Protein AF-A0A7Y4RTF8-F1 (afdb_monomer_lite)

Structure (mmCIF, N/CA/C/O backbone):
data_AF-A0A7Y4RTF8-F1
#
_entry.id   AF-A0A7Y4RTF8-F1
#
loop_
_atom_site.group_PDB
_atom_site.id
_atom_site.type_symbol
_atom_site.label_atom_id
_atom_site.label_alt_id
_atom_site.label_comp_id
_atom_site.label_asym_id
_atom_site.label_entity_id
_atom_site.label_seq_id
_atom_site.pdbx_PDB_ins_code
_atom_site.Cartn_x
_atom_site.Cartn_y
_atom_site.Cartn_z
_atom_site.occupancy
_atom_site.B_iso_or_equiv
_atom_site.auth_seq_id
_atom_site.auth_comp_id
_atom_site.auth_asym_id
_atom_site.auth_atom_id
_atom_site.pdbx_PDB_model_num
ATOM 1 N N . MET A 1 1 ? 1.036 19.063 -41.028 1.00 42.25 1 MET A N 1
ATOM 2 C CA . MET A 1 1 ? 2.099 18.511 -40.160 1.00 42.25 1 MET A CA 1
ATOM 3 C C . MET A 1 1 ? 1.432 17.972 -38.910 1.00 42.25 1 MET A C 1
ATOM 5 O O . MET A 1 1 ? 0.862 18.766 -38.176 1.00 42.25 1 MET A O 1
ATOM 9 N N . ALA A 1 2 ? 1.398 16.656 -38.704 1.00 53.44 2 ALA A N 1
ATOM 10 C CA . ALA A 1 2 ? 0.871 16.113 -37.452 1.00 53.44 2 ALA A CA 1
ATOM 11 C C . ALA A 1 2 ? 1.944 16.276 -36.363 1.00 53.44 2 ALA A C 1
ATOM 13 O O . ALA A 1 2 ? 3.063 15.789 -36.512 1.00 53.44 2 ALA A O 1
ATOM 14 N N . GLY A 1 3 ? 1.620 17.073 -35.344 1.00 67.94 3 GLY A N 1
ATOM 15 C CA . GLY A 1 3 ? 2.550 17.599 -34.352 1.00 67.94 3 GLY A CA 1
ATOM 16 C C . GLY A 1 3 ? 2.950 16.594 -33.274 1.00 67.94 3 GLY A C 1
ATOM 17 O O . GLY A 1 3 ? 2.146 16.234 -32.426 1.00 67.94 3 GLY A O 1
ATOM 18 N N . SER A 1 4 ? 4.208 16.167 -33.315 1.00 67.75 4 SER A N 1
ATOM 19 C CA . SER A 1 4 ? 5.113 15.869 -32.192 1.00 67.75 4 SER A CA 1
ATOM 20 C C . SER A 1 4 ? 6.369 15.225 -32.786 1.00 67.75 4 SER A C 1
ATO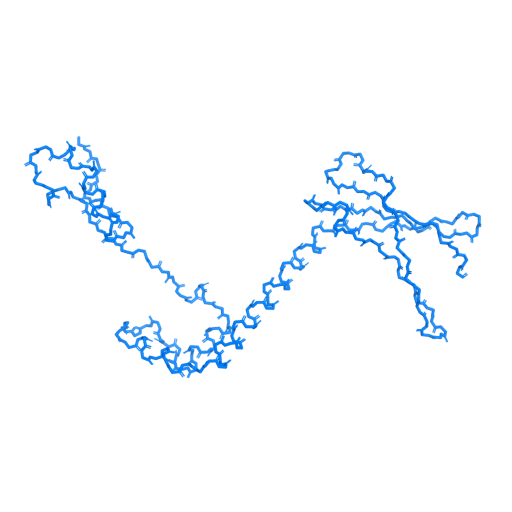M 22 O O . SER A 1 4 ? 6.266 14.439 -33.725 1.00 67.75 4 SER A O 1
ATOM 24 N N . ALA A 1 5 ? 7.555 15.526 -32.251 1.00 69.81 5 ALA A N 1
ATOM 25 C CA . ALA A 1 5 ? 8.808 14.922 -32.717 1.00 69.81 5 ALA A CA 1
ATOM 26 C C . ALA A 1 5 ? 8.946 13.436 -32.324 1.00 69.81 5 ALA A C 1
ATOM 28 O O . ALA A 1 5 ? 9.792 12.725 -32.862 1.00 69.81 5 ALA A O 1
ATOM 29 N N . SER A 1 6 ? 8.152 12.954 -31.362 1.00 74.88 6 SER A N 1
ATOM 30 C CA . SER A 1 6 ? 8.164 11.560 -30.904 1.00 74.88 6 SER A CA 1
ATOM 31 C C . SER A 1 6 ? 6.844 11.178 -30.236 1.00 74.88 6 SER A C 1
ATOM 33 O O . SER A 1 6 ? 6.211 12.003 -29.572 1.00 74.88 6 SER A O 1
ATOM 35 N N . ILE A 1 7 ? 6.451 9.910 -30.372 1.00 85.06 7 ILE A N 1
ATOM 36 C CA . ILE A 1 7 ? 5.301 9.311 -29.686 1.00 85.06 7 ILE A CA 1
ATOM 37 C C . ILE A 1 7 ? 5.837 8.231 -28.743 1.00 85.06 7 ILE A C 1
ATOM 39 O O . ILE A 1 7 ? 6.639 7.396 -29.153 1.00 85.06 7 ILE A O 1
ATOM 43 N N . ILE A 1 8 ? 5.423 8.229 -27.476 1.00 88.38 8 ILE A N 1
ATOM 44 C CA . ILE A 1 8 ? 5.975 7.323 -26.459 1.00 88.38 8 ILE A CA 1
ATOM 45 C C . ILE A 1 8 ? 4.849 6.495 -25.841 1.00 88.38 8 ILE A C 1
ATOM 47 O O . ILE A 1 8 ? 3.938 7.023 -25.208 1.00 88.38 8 ILE A O 1
ATOM 51 N N . GLY A 1 9 ? 4.932 5.175 -25.987 1.00 88.00 9 GLY A N 1
ATOM 52 C CA . GLY A 1 9 ? 4.099 4.232 -25.253 1.00 88.00 9 GLY A CA 1
ATOM 53 C C . GLY A 1 9 ? 4.541 4.101 -23.793 1.00 88.00 9 GLY A C 1
ATOM 54 O O . GLY A 1 9 ? 5.727 4.055 -23.482 1.00 88.00 9 GLY A O 1
ATOM 55 N N . ALA A 1 10 ? 3.575 3.970 -22.889 1.00 90.50 10 ALA A N 1
ATOM 56 C CA . ALA A 1 10 ? 3.802 3.776 -21.449 1.00 90.50 10 ALA A CA 1
ATOM 57 C C . ALA A 1 10 ? 4.429 2.416 -21.053 1.00 90.50 10 ALA A C 1
ATOM 59 O O . ALA A 1 10 ? 4.692 2.173 -19.875 1.00 90.50 10 ALA A O 1
ATOM 60 N N . SER A 1 11 ? 4.602 1.500 -22.009 1.00 92.38 11 SER A N 1
ATOM 61 C CA . SER A 1 11 ? 5.232 0.188 -21.834 1.00 92.38 11 SER A CA 1
ATOM 62 C C . SER A 1 11 ? 5.719 -0.345 -23.181 1.00 92.38 11 SER A C 1
ATOM 64 O O . SER A 1 11 ? 5.280 0.125 -24.233 1.00 92.38 11 SER A O 1
ATOM 66 N N . ARG A 1 12 ? 6.594 -1.358 -23.168 1.00 91.81 12 ARG A N 1
ATOM 67 C CA . ARG A 1 12 ? 7.088 -2.007 -24.396 1.00 91.81 12 ARG A CA 1
ATOM 68 C C . ARG A 1 12 ? 5.956 -2.517 -25.285 1.00 91.81 12 ARG A C 1
ATOM 70 O O . ARG A 1 12 ? 5.953 -2.238 -26.481 1.00 91.81 12 ARG A O 1
ATOM 77 N N . LEU A 1 13 ? 4.994 -3.220 -24.685 1.00 92.25 13 LEU A N 1
ATOM 78 C CA . LEU A 1 13 ? 3.837 -3.756 -25.399 1.00 92.25 13 LEU A CA 1
ATOM 79 C C . LEU A 1 13 ? 2.941 -2.632 -25.929 1.00 92.25 13 LEU A C 1
ATOM 81 O O . LEU A 1 13 ? 2.520 -2.676 -27.081 1.00 92.25 13 LEU A O 1
ATOM 85 N N . HIS A 1 14 ? 2.700 -1.597 -25.121 1.00 89.56 14 HIS A N 1
ATOM 86 C CA . HIS A 1 14 ? 1.920 -0.443 -25.556 1.00 89.56 14 HIS A CA 1
ATOM 87 C C . HIS A 1 14 ? 2.589 0.251 -26.749 1.00 89.56 14 HIS A C 1
ATOM 89 O O . HIS A 1 14 ? 1.923 0.529 -27.736 1.00 89.56 14 HIS A O 1
ATOM 95 N N . GLY A 1 15 ? 3.912 0.434 -26.721 1.00 90.94 15 GLY A N 1
ATOM 96 C CA . GLY A 1 15 ? 4.661 0.962 -27.860 1.00 90.94 15 GLY A CA 1
ATOM 97 C C . GLY A 1 15 ? 4.488 0.113 -29.123 1.00 90.94 15 GLY A C 1
ATOM 98 O O . GLY A 1 15 ? 4.218 0.662 -30.187 1.00 90.94 15 GLY A O 1
ATOM 99 N N . SER A 1 16 ? 4.586 -1.220 -29.024 1.00 88.88 16 SER A N 1
ATOM 100 C CA . SER A 1 16 ? 4.389 -2.102 -30.186 1.00 88.88 16 SER A CA 1
ATOM 101 C C . SER A 1 16 ? 2.958 -2.088 -30.723 1.00 88.88 16 SER A C 1
ATOM 103 O O . SER A 1 16 ? 2.774 -2.032 -31.937 1.00 88.88 16 SER A O 1
ATOM 105 N N . VAL A 1 17 ? 1.959 -2.099 -29.837 1.00 90.31 17 VAL A N 1
ATOM 106 C CA . VAL A 1 17 ? 0.539 -2.079 -30.212 1.00 90.31 17 VAL A CA 1
ATOM 107 C C . VAL A 1 17 ? 0.184 -0.745 -30.862 1.00 90.31 17 VAL A C 1
ATOM 109 O O . VAL A 1 17 ? -0.378 -0.730 -31.952 1.00 90.31 17 VAL A O 1
ATOM 112 N N . SER A 1 18 ? 0.596 0.375 -30.266 1.00 89.25 18 SER A N 1
ATOM 113 C CA . SER A 1 18 ? 0.381 1.710 -30.832 1.00 89.25 18 SER A CA 1
ATOM 114 C C . SER A 1 18 ? 1.069 1.865 -32.187 1.00 89.25 18 SER A C 1
ATOM 116 O O . SER A 1 18 ? 0.499 2.450 -33.104 1.00 89.25 18 SER A O 1
ATOM 118 N N . ARG A 1 19 ? 2.258 1.277 -32.371 1.00 89.19 19 ARG A N 1
ATOM 119 C CA . ARG A 1 19 ? 2.939 1.285 -33.670 1.00 89.19 19 ARG A CA 1
ATOM 120 C C . ARG A 1 19 ? 2.135 0.565 -34.753 1.00 89.19 19 ARG A C 1
ATOM 122 O O . ARG A 1 19 ? 2.049 1.058 -35.870 1.00 89.19 19 ARG A O 1
ATOM 129 N N . GLN A 1 20 ? 1.516 -0.566 -34.417 1.00 86.94 20 GLN A N 1
ATOM 130 C CA . GLN A 1 20 ? 0.628 -1.286 -35.330 1.00 86.94 20 GLN A CA 1
ATOM 131 C C . GLN A 1 20 ? -0.653 -0.492 -35.619 1.00 86.94 20 GLN A C 1
ATOM 133 O O . GLN A 1 20 ? -1.028 -0.353 -36.780 1.00 86.94 20 GLN A O 1
ATOM 138 N N . MET A 1 21 ? -1.295 0.054 -34.582 1.00 89.00 21 MET A N 1
ATOM 139 C CA . MET A 1 21 ? -2.539 0.823 -34.707 1.00 89.00 21 MET A CA 1
ATOM 140 C C . MET A 1 21 ? -2.374 2.063 -35.591 1.00 89.00 21 MET A C 1
ATOM 142 O O . MET A 1 21 ? -3.247 2.355 -36.402 1.00 89.00 21 MET A O 1
ATOM 146 N N . PHE A 1 22 ? -1.252 2.775 -35.460 1.00 86.56 22 PHE A N 1
ATOM 147 C CA . PHE A 1 22 ? -1.009 4.020 -36.191 1.00 86.56 22 PHE A CA 1
ATOM 148 C C . PHE A 1 22 ? -0.227 3.839 -37.496 1.00 86.56 22 PHE A C 1
ATOM 150 O O . PHE A 1 22 ? -0.060 4.814 -38.222 1.00 86.56 22 PHE A O 1
ATOM 157 N N . SER A 1 23 ? 0.199 2.619 -37.843 1.00 82.62 23 SER A N 1
ATOM 158 C CA . SER A 1 23 ? 0.919 2.340 -39.096 1.00 82.62 23 SER A CA 1
ATOM 159 C C . SER A 1 23 ? 0.213 2.870 -40.358 1.00 82.62 23 SER A C 1
ATOM 161 O O . SER A 1 23 ? 0.919 3.379 -41.227 1.00 82.62 23 SER A O 1
ATOM 163 N N . PRO A 1 24 ? -1.134 2.837 -40.489 1.00 85.94 24 PRO A N 1
ATOM 164 C CA . PRO A 1 24 ? -1.815 3.399 -41.662 1.00 85.94 24 PRO A CA 1
ATOM 165 C C . PRO A 1 24 ? -1.640 4.916 -41.842 1.00 85.94 24 PRO A C 1
ATOM 167 O O . PRO A 1 24 ? -1.808 5.420 -42.948 1.00 85.94 24 PRO A O 1
ATOM 170 N N . LEU A 1 25 ? -1.287 5.653 -40.780 1.00 81.12 25 LEU A N 1
ATOM 171 C CA . LEU A 1 25 ? -1.015 7.097 -40.840 1.00 81.12 25 LEU A CA 1
ATOM 172 C C . LEU A 1 25 ? 0.381 7.417 -41.400 1.00 81.12 25 LEU A C 1
ATOM 174 O O . LEU A 1 25 ? 0.679 8.579 -41.673 1.00 81.12 25 LEU A O 1
ATOM 178 N N . PHE A 1 26 ? 1.222 6.396 -41.595 1.00 78.19 26 PHE A N 1
ATOM 179 C CA . PHE A 1 26 ? 2.575 6.503 -42.140 1.00 78.19 26 PHE A CA 1
ATOM 180 C C . PHE A 1 26 ? 2.711 5.628 -43.401 1.00 78.19 26 PHE A C 1
ATOM 182 O O . PHE A 1 26 ? 3.465 4.658 -43.401 1.00 78.19 26 PHE A O 1
ATOM 189 N N . PRO A 1 27 ? 1.983 5.951 -44.489 1.00 65.62 27 PRO A N 1
ATOM 190 C CA . PRO A 1 27 ? 1.797 5.061 -45.641 1.00 65.62 27 PRO A CA 1
ATOM 191 C C . PRO A 1 27 ? 3.076 4.733 -46.427 1.00 65.62 27 PRO A C 1
ATOM 193 O O . PRO A 1 27 ? 3.114 3.718 -47.114 1.00 65.62 27 PRO A O 1
ATOM 196 N N . ASN A 1 28 ? 4.125 5.556 -46.309 1.00 68.56 28 ASN A N 1
ATOM 197 C CA . ASN A 1 28 ? 5.400 5.356 -47.010 1.00 68.56 28 ASN A CA 1
ATOM 198 C C . ASN A 1 28 ? 6.493 4.732 -46.134 1.00 68.56 28 ASN A C 1
ATOM 200 O O . ASN A 1 28 ? 7.603 4.545 -46.623 1.00 68.56 28 ASN A O 1
ATOM 204 N N . GLY A 1 29 ? 6.202 4.450 -44.861 1.00 59.09 29 GLY A N 1
ATOM 205 C CA . GLY A 1 29 ? 7.174 3.875 -43.944 1.00 59.09 29 GLY A CA 1
ATOM 206 C C . GLY A 1 29 ? 6.804 2.462 -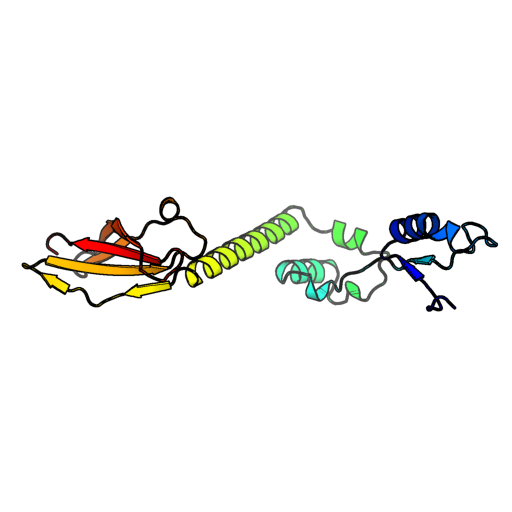43.535 1.00 59.09 29 GLY A C 1
ATOM 207 O O . GLY A 1 29 ? 5.634 2.140 -43.324 1.00 59.09 29 GLY A O 1
ATOM 208 N N . SER A 1 30 ? 7.801 1.588 -43.394 1.00 63.59 30 SER A N 1
ATOM 209 C CA . SER A 1 30 ? 7.557 0.278 -42.795 1.00 63.59 30 SER A CA 1
ATOM 210 C C . SER A 1 30 ? 7.023 0.437 -41.365 1.00 63.59 30 SER A C 1
ATOM 212 O O . SER A 1 30 ? 7.182 1.479 -40.723 1.00 63.59 30 SER A O 1
ATOM 214 N N . ARG A 1 31 ? 6.468 -0.634 -40.786 1.00 59.41 31 ARG A N 1
ATOM 215 C CA . ARG A 1 31 ? 6.069 -0.656 -39.365 1.00 59.41 31 ARG A CA 1
ATOM 216 C C . ARG A 1 31 ? 7.168 -0.178 -38.406 1.00 59.41 31 ARG A C 1
ATOM 218 O O . ARG A 1 31 ? 6.857 0.127 -37.268 1.00 59.41 31 ARG A O 1
ATOM 225 N N . PHE A 1 32 ? 8.441 -0.189 -38.808 1.00 60.75 32 PHE A N 1
ATOM 226 C CA . PHE A 1 32 ? 9.578 0.252 -37.998 1.00 60.75 32 PHE A CA 1
ATOM 227 C C . PHE A 1 32 ? 9.859 1.757 -38.098 1.00 60.75 32 PHE A C 1
ATOM 229 O O . PHE A 1 32 ? 10.596 2.284 -37.273 1.00 60.75 32 PHE A O 1
ATOM 236 N N . GLU A 1 33 ? 9.249 2.443 -39.061 1.00 65.62 33 GLU A N 1
ATOM 237 C CA . GLU A 1 33 ? 9.414 3.878 -39.320 1.00 65.62 33 GLU A CA 1
ATOM 238 C C . GLU A 1 33 ? 8.305 4.722 -38.684 1.00 65.62 33 GLU A C 1
ATOM 240 O O . GLU A 1 33 ? 8.430 5.939 -38.580 1.00 65.62 33 GLU A O 1
ATOM 245 N N . THR A 1 34 ? 7.238 4.083 -38.194 1.00 75.00 34 THR A N 1
ATOM 246 C CA . THR A 1 34 ? 6.243 4.746 -37.344 1.00 75.00 34 THR A CA 1
ATOM 247 C C . THR A 1 34 ? 6.937 5.216 -36.050 1.00 75.00 34 THR A C 1
ATOM 249 O O . THR A 1 34 ? 7.417 4.361 -35.293 1.00 75.00 34 THR A O 1
ATOM 252 N N . PRO A 1 35 ? 6.988 6.535 -35.755 1.00 81.88 35 PRO A N 1
ATOM 253 C CA . PRO A 1 35 ? 7.838 7.145 -34.721 1.00 81.88 35 PRO A CA 1
ATOM 254 C C . PRO A 1 35 ? 7.270 6.974 -33.299 1.00 81.88 35 PRO A C 1
ATOM 256 O O . PRO A 1 35 ? 7.204 7.908 -32.499 1.00 81.88 35 PRO A O 1
ATOM 259 N N . VAL A 1 36 ? 6.833 5.755 -32.988 1.00 85.38 36 VAL A N 1
ATOM 260 C CA . VAL A 1 36 ? 6.317 5.333 -31.687 1.00 85.38 36 VAL A CA 1
ATOM 261 C C . VAL A 1 36 ? 7.395 4.515 -30.983 1.00 85.38 36 VAL A C 1
ATOM 263 O O . VAL A 1 36 ? 7.775 3.445 -31.460 1.00 85.38 36 VAL A O 1
ATOM 266 N N . THR A 1 37 ? 7.877 4.982 -29.836 1.00 87.69 37 THR A N 1
ATOM 267 C CA . THR A 1 37 ? 8.812 4.279 -28.942 1.00 87.69 37 THR A CA 1
ATOM 268 C C . THR A 1 37 ? 8.113 3.914 -27.627 1.00 87.69 37 THR A C 1
ATOM 270 O O . THR A 1 37 ? 6.882 3.872 -27.572 1.00 87.69 37 THR A O 1
ATOM 273 N N . HIS A 1 38 ? 8.861 3.581 -26.571 1.00 90.75 38 HIS A N 1
ATOM 274 C CA . HIS A 1 38 ? 8.281 3.389 -25.245 1.00 90.75 38 HIS A CA 1
ATOM 275 C C . HIS A 1 38 ? 9.223 3.812 -24.122 1.00 90.75 38 HIS A C 1
ATOM 277 O O . HIS A 1 38 ? 10.438 3.657 -24.220 1.00 90.75 38 HIS A O 1
ATOM 283 N N . VAL A 1 39 ? 8.619 4.268 -23.029 1.00 91.88 39 VAL A N 1
ATOM 284 C CA . VAL A 1 39 ? 9.242 4.417 -21.716 1.00 91.88 39 VAL A CA 1
ATOM 285 C C . VAL A 1 39 ? 8.323 3.707 -20.734 1.00 91.88 39 VAL A C 1
ATOM 287 O O . VAL A 1 39 ? 7.169 4.098 -20.555 1.00 91.88 39 VAL A O 1
ATOM 290 N N . THR A 1 40 ? 8.810 2.620 -20.138 1.00 90.62 40 THR A N 1
ATOM 291 C CA . THR A 1 40 ? 8.032 1.867 -19.150 1.00 90.62 40 THR A CA 1
ATOM 292 C C . THR A 1 40 ? 7.848 2.720 -17.902 1.00 90.62 40 THR A C 1
ATOM 294 O O . THR A 1 40 ? 8.826 3.199 -17.330 1.00 90.62 40 THR A O 1
ATOM 297 N N . LYS A 1 41 ? 6.595 2.914 -17.484 1.00 89.81 41 LYS A N 1
ATOM 298 C CA . LYS A 1 41 ? 6.281 3.669 -16.267 1.00 89.81 41 LYS A CA 1
ATOM 299 C C . LYS A 1 41 ? 6.961 3.040 -15.049 1.00 89.81 41 LYS A C 1
ATOM 301 O O . LYS A 1 41 ? 6.902 1.828 -14.855 1.00 89.81 41 LYS A O 1
ATOM 306 N N . GLY A 1 42 ? 7.565 3.892 -14.230 1.00 87.81 42 GLY A N 1
ATOM 307 C CA . GLY A 1 42 ? 8.083 3.540 -12.913 1.00 87.81 42 GLY A CA 1
ATOM 308 C C . GLY A 1 42 ? 7.267 4.195 -11.804 1.00 87.81 42 GLY A C 1
ATOM 309 O O . GLY A 1 42 ? 6.393 5.026 -12.060 1.00 87.81 42 GLY A O 1
ATOM 310 N N . VAL A 1 43 ? 7.592 3.841 -10.566 1.00 88.12 43 VAL A N 1
ATOM 311 C CA . VAL A 1 43 ? 7.074 4.495 -9.361 1.00 88.12 43 VAL A CA 1
ATOM 312 C C . VAL A 1 43 ? 8.236 5.012 -8.523 1.00 88.12 43 VAL A C 1
ATOM 314 O O . VAL A 1 43 ? 9.310 4.410 -8.493 1.00 88.12 43 VAL A O 1
ATOM 317 N N . HIS A 1 44 ? 8.023 6.124 -7.822 1.00 87.38 44 HIS A N 1
ATOM 318 C CA . HIS A 1 44 ? 8.979 6.610 -6.835 1.00 87.38 44 HIS A CA 1
ATOM 319 C C . HIS A 1 44 ? 8.791 5.828 -5.533 1.00 87.38 44 HIS A C 1
ATOM 321 O O . HIS A 1 44 ? 7.930 6.171 -4.720 1.00 87.38 44 HIS A O 1
ATOM 327 N N . VAL A 1 45 ? 9.570 4.757 -5.358 1.00 86.81 45 VAL A N 1
ATOM 328 C CA . VAL A 1 45 ? 9.357 3.788 -4.273 1.00 86.81 45 VAL A CA 1
ATOM 329 C C . VAL A 1 45 ? 9.252 4.440 -2.891 1.00 86.81 45 VAL A C 1
ATOM 331 O O . VAL A 1 45 ? 8.281 4.128 -2.221 1.00 86.81 45 VAL A O 1
ATOM 334 N N . PRO A 1 46 ? 10.093 5.410 -2.477 1.00 85.12 46 PRO A N 1
ATOM 335 C CA . PRO A 1 46 ? 9.969 6.016 -1.145 1.00 85.12 46 PRO A CA 1
ATOM 336 C C . PRO A 1 46 ? 8.610 6.665 -0.833 1.00 85.12 46 PRO A C 1
ATOM 338 O O . PRO A 1 46 ? 8.272 6.825 0.331 1.00 85.12 46 PRO A O 1
ATOM 341 N N . VAL A 1 47 ? 7.841 7.059 -1.855 1.00 85.94 47 VAL A N 1
ATOM 342 C CA . VAL A 1 47 ? 6.483 7.614 -1.685 1.00 85.94 47 VAL A CA 1
ATOM 343 C C . VAL A 1 47 ? 5.418 6.513 -1.653 1.00 85.94 47 VAL A C 1
ATOM 345 O O . VAL A 1 47 ? 4.367 6.692 -1.049 1.00 85.94 47 VAL A O 1
ATOM 348 N N . TRP A 1 48 ? 5.683 5.382 -2.303 1.00 88.38 48 TRP A N 1
ATOM 349 C CA . TRP A 1 48 ? 4.774 4.236 -2.377 1.00 88.38 48 TRP A CA 1
ATOM 350 C C . TRP A 1 48 ? 5.025 3.188 -1.283 1.00 88.38 48 TRP A C 1
ATOM 352 O O . TRP A 1 48 ? 4.186 2.314 -1.071 1.00 88.38 48 TRP A O 1
ATOM 362 N N . ASP A 1 49 ? 6.174 3.254 -0.614 1.00 89.62 49 ASP A N 1
ATOM 363 C CA . ASP A 1 49 ? 6.595 2.317 0.423 1.00 89.62 49 ASP A CA 1
ATOM 364 C C . ASP A 1 49 ? 5.920 2.643 1.765 1.00 89.62 49 ASP A C 1
ATOM 366 O O . ASP A 1 49 ? 5.720 3.808 2.117 1.00 89.62 49 ASP A O 1
ATOM 370 N N . SER A 1 50 ? 5.573 1.616 2.546 1.00 93.06 50 SER A N 1
ATOM 371 C CA . SER A 1 50 ? 5.070 1.828 3.910 1.00 93.06 50 SER A CA 1
ATOM 372 C C . SER A 1 50 ? 6.232 2.068 4.875 1.00 93.06 50 SER A C 1
ATOM 374 O O . SER A 1 50 ? 7.360 1.661 4.610 1.00 93.06 50 SER A O 1
ATOM 376 N N . MET A 1 51 ? 5.977 2.672 6.039 1.00 93.00 51 MET A N 1
ATOM 377 C CA . MET A 1 51 ? 7.019 2.843 7.064 1.00 93.00 51 MET A CA 1
ATOM 378 C C . MET A 1 51 ? 7.619 1.495 7.499 1.00 93.00 51 MET A C 1
ATOM 380 O O . MET A 1 51 ? 8.805 1.387 7.799 1.00 93.00 51 MET A O 1
ATOM 384 N N . GLU A 1 52 ? 6.795 0.457 7.577 1.00 94.88 52 GLU A N 1
ATOM 385 C CA . GLU A 1 52 ? 7.196 -0.895 7.948 1.00 94.88 52 GLU A CA 1
ATOM 386 C C . GLU A 1 52 ? 8.064 -1.534 6.864 1.00 94.88 52 GLU A C 1
ATOM 388 O O . GLU A 1 52 ? 9.047 -2.202 7.187 1.00 94.88 52 GLU A O 1
ATOM 393 N N . ALA A 1 53 ? 7.715 -1.318 5.597 1.00 93.62 53 ALA A N 1
ATOM 394 C CA . ALA A 1 53 ? 8.479 -1.821 4.470 1.00 93.62 53 ALA A CA 1
ATOM 395 C C . ALA A 1 53 ? 9.801 -1.051 4.321 1.00 93.62 53 ALA A C 1
ATOM 397 O O . ALA A 1 53 ? 10.849 -1.682 4.211 1.00 93.62 53 ALA A O 1
ATOM 398 N N . ASP A 1 54 ? 9.801 0.276 4.487 1.00 93.00 54 ASP A N 1
ATOM 399 C CA . ASP A 1 54 ? 11.028 1.075 4.500 1.00 93.00 54 ASP A CA 1
ATOM 400 C C . ASP A 1 54 ? 11.999 0.610 5.589 1.00 93.00 54 ASP A C 1
ATOM 402 O O . ASP A 1 54 ? 13.188 0.434 5.318 1.00 93.00 54 ASP A O 1
ATOM 406 N N . LYS A 1 55 ? 11.495 0.322 6.795 1.00 94.06 55 LYS A N 1
ATOM 407 C CA . LYS A 1 55 ? 12.295 -0.258 7.884 1.00 94.06 55 LYS A CA 1
ATOM 408 C C . LYS A 1 55 ? 12.866 -1.623 7.507 1.00 94.06 55 LYS A C 1
ATOM 410 O O . LYS A 1 55 ? 14.066 -1.836 7.667 1.00 94.06 55 LYS A O 1
ATOM 415 N N . LEU A 1 56 ? 12.032 -2.537 7.004 1.00 94.12 56 LEU A N 1
ATOM 416 C CA . LEU A 1 56 ? 12.472 -3.882 6.622 1.00 94.12 56 LEU A CA 1
ATOM 417 C C . LEU A 1 56 ? 13.570 -3.822 5.555 1.00 94.12 56 LEU A C 1
ATOM 419 O O . LEU A 1 56 ? 14.638 -4.410 5.721 1.00 94.12 56 LEU A O 1
ATOM 423 N N . TRP A 1 57 ? 13.332 -3.070 4.485 1.00 92.19 57 TRP A N 1
ATOM 424 C CA . TRP A 1 57 ? 14.262 -2.969 3.368 1.00 92.19 57 TRP A CA 1
ATOM 425 C C . TRP A 1 57 ? 15.516 -2.177 3.724 1.00 92.19 57 TRP A C 1
ATOM 427 O O . TRP A 1 57 ? 16.599 -2.522 3.264 1.00 92.19 57 TRP A O 1
ATOM 437 N N . THR A 1 58 ? 15.423 -1.162 4.584 1.00 91.81 58 THR A N 1
ATOM 438 C CA . THR A 1 58 ? 16.611 -0.472 5.108 1.00 91.81 58 THR A CA 1
ATOM 439 C C . THR A 1 58 ? 17.489 -1.419 5.918 1.00 91.81 58 THR A C 1
ATOM 441 O O . THR A 1 58 ? 18.707 -1.385 5.763 1.00 91.81 58 THR A O 1
ATOM 444 N N . ASN A 1 59 ? 16.900 -2.297 6.730 1.00 91.94 59 ASN A N 1
ATOM 445 C CA . ASN A 1 59 ? 17.664 -3.260 7.521 1.00 91.94 59 ASN A CA 1
ATOM 446 C C . ASN A 1 59 ? 18.358 -4.320 6.649 1.00 91.94 59 ASN A C 1
ATOM 448 O O . ASN A 1 59 ? 19.472 -4.727 6.961 1.00 91.94 59 ASN A O 1
ATOM 452 N N . LEU A 1 60 ? 17.721 -4.755 5.557 1.00 90.50 60 LEU A N 1
ATOM 453 C CA . LEU A 1 60 ? 18.267 -5.790 4.669 1.00 90.50 60 LEU A CA 1
ATOM 454 C C . LEU A 1 60 ? 19.242 -5.249 3.612 1.00 90.50 60 LEU A C 1
ATOM 456 O O . LEU A 1 60 ? 20.159 -5.955 3.195 1.00 90.50 60 LEU A O 1
ATOM 460 N N . SER A 1 61 ? 19.021 -4.021 3.147 1.00 89.12 61 SER A N 1
ATOM 461 C CA . SER A 1 61 ? 19.618 -3.481 1.914 1.00 89.12 61 SER A CA 1
ATOM 462 C C . SER A 1 61 ? 20.260 -2.103 2.098 1.00 89.12 61 SER A C 1
ATOM 464 O O . SER A 1 61 ? 20.845 -1.550 1.168 1.00 89.12 61 SER A O 1
ATOM 466 N N . GLY A 1 62 ? 20.157 -1.522 3.294 1.00 88.75 62 GLY A N 1
ATOM 467 C CA . GLY A 1 62 ? 20.648 -0.185 3.600 1.00 88.75 62 GLY A CA 1
ATOM 468 C C . GLY A 1 62 ? 19.733 0.941 3.109 1.00 88.75 62 GLY A C 1
ATOM 469 O O . GLY A 1 62 ? 18.801 0.765 2.321 1.00 88.75 62 GLY A O 1
ATOM 470 N N . LYS A 1 63 ? 20.015 2.159 3.580 1.00 86.94 63 LYS A N 1
ATOM 471 C CA . LYS A 1 63 ? 19.193 3.350 3.297 1.00 86.94 63 LYS A CA 1
ATOM 472 C C . LYS A 1 63 ? 19.250 3.797 1.829 1.00 86.94 63 LYS A C 1
ATOM 474 O O . LYS A 1 63 ? 18.299 4.387 1.330 1.00 86.94 63 LYS A O 1
ATOM 479 N N . LEU A 1 64 ? 20.347 3.495 1.132 1.00 86.38 64 LEU A N 1
ATOM 480 C CA . LEU A 1 64 ? 20.578 3.871 -0.270 1.00 86.38 64 LEU A CA 1
ATOM 481 C C . LEU A 1 64 ? 20.175 2.775 -1.272 1.00 86.38 64 LEU 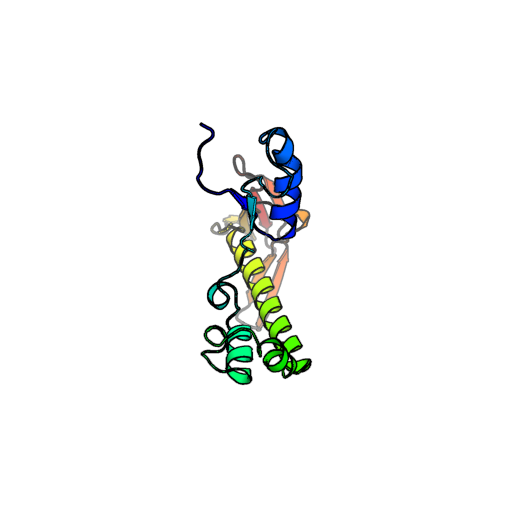A C 1
ATOM 483 O O . LEU A 1 64 ? 20.561 2.842 -2.436 1.00 86.38 64 LEU A O 1
ATOM 487 N N . ARG A 1 65 ? 19.380 1.786 -0.845 1.00 86.25 65 ARG A N 1
ATOM 488 C CA . ARG A 1 65 ? 18.926 0.643 -1.661 1.00 86.25 65 ARG A CA 1
ATOM 489 C C . ARG A 1 65 ? 18.270 1.019 -2.995 1.00 86.25 65 ARG A C 1
ATOM 491 O O . ARG A 1 65 ? 18.342 0.253 -3.943 1.00 86.25 65 ARG A O 1
ATOM 498 N N . TRP A 1 66 ? 17.652 2.199 -3.076 1.00 84.31 66 TRP A N 1
ATOM 499 C CA . TRP A 1 66 ? 17.015 2.702 -4.301 1.00 84.31 66 TRP A CA 1
ATOM 500 C C . TRP A 1 66 ? 17.950 3.538 -5.187 1.00 84.31 66 TRP A C 1
ATOM 502 O O . TRP A 1 66 ? 17.577 3.888 -6.303 1.00 84.31 66 TRP A O 1
ATOM 512 N N . CYS A 1 67 ? 19.138 3.890 -4.689 1.00 80.38 67 CYS A N 1
ATOM 513 C CA . CYS A 1 67 ? 20.128 4.708 -5.392 1.00 80.38 67 CYS A CA 1
ATOM 514 C C . CYS A 1 67 ? 21.197 3.859 -6.093 1.00 80.38 67 CYS A C 1
ATOM 516 O O . CYS A 1 67 ? 21.854 4.342 -7.013 1.00 80.38 67 CYS A O 1
ATOM 518 N N . SER A 1 68 ? 21.395 2.612 -5.661 1.00 67.00 68 SER A N 1
ATOM 519 C CA . SER A 1 68 ? 22.266 1.653 -6.338 1.00 67.00 68 SER A CA 1
ATOM 520 C C . SER A 1 68 ? 21.554 1.034 -7.547 1.00 67.00 68 SER A C 1
ATOM 522 O O . SER A 1 68 ? 20.329 0.921 -7.586 1.00 67.00 68 SER A O 1
ATOM 524 N N . GLY A 1 69 ? 22.319 0.663 -8.579 1.00 67.25 69 GLY A N 1
ATOM 525 C CA . GLY A 1 69 ? 21.767 0.039 -9.783 1.00 67.25 69 GLY A CA 1
ATOM 526 C C . GLY A 1 69 ? 20.918 -1.199 -9.459 1.00 67.25 69 GLY A C 1
ATOM 527 O O . GLY A 1 69 ? 21.236 -1.963 -8.550 1.00 67.25 69 GLY A O 1
ATOM 528 N N . GLN A 1 70 ? 19.850 -1.419 -10.235 1.00 67.81 70 GLN A N 1
ATOM 529 C CA . GLN A 1 70 ? 18.831 -2.451 -9.975 1.00 67.81 70 GLN A CA 1
ATOM 530 C C . GLN A 1 70 ? 19.350 -3.904 -9.984 1.00 67.81 70 GLN A C 1
ATOM 532 O O . GLN A 1 70 ? 18.615 -4.809 -9.593 1.00 67.81 70 GLN A O 1
ATOM 537 N N . ALA A 1 71 ? 20.599 -4.136 -10.406 1.00 67.38 71 ALA A N 1
ATOM 538 C CA . ALA A 1 71 ? 21.171 -5.460 -10.656 1.00 67.38 71 ALA A CA 1
ATOM 539 C C . ALA A 1 71 ? 21.106 -6.417 -9.450 1.00 67.38 71 ALA A C 1
ATOM 541 O O . ALA A 1 71 ? 20.954 -7.617 -9.645 1.00 67.38 71 ALA A O 1
ATOM 542 N N . ASN A 1 72 ? 21.135 -5.894 -8.219 1.00 75.81 72 ASN A N 1
ATOM 543 C CA . ASN A 1 72 ? 21.198 -6.719 -7.006 1.00 75.81 72 ASN A CA 1
ATOM 544 C C . ASN A 1 72 ? 19.932 -6.637 -6.139 1.00 75.81 72 ASN A C 1
ATOM 546 O O . ASN A 1 72 ? 19.937 -7.132 -5.014 1.00 75.81 72 ASN A O 1
ATOM 550 N N . LEU A 1 73 ? 18.858 -5.981 -6.598 1.00 79.44 73 LEU A N 1
ATOM 551 C CA . LEU A 1 73 ? 17.646 -5.809 -5.782 1.00 79.44 73 LEU A CA 1
ATOM 552 C C . LEU A 1 73 ? 16.956 -7.145 -5.491 1.00 79.44 73 LEU A C 1
ATOM 554 O O . LEU A 1 73 ? 16.527 -7.381 -4.366 1.00 79.44 73 LEU A O 1
ATOM 558 N N . SER A 1 74 ? 16.901 -8.041 -6.481 1.00 83.62 74 SER A N 1
ATOM 559 C CA . SER A 1 74 ? 16.269 -9.354 -6.316 1.00 83.62 74 SER A CA 1
ATOM 560 C C . SER A 1 74 ? 16.953 -10.190 -5.234 1.00 83.62 74 SER A C 1
ATOM 562 O O . SER A 1 74 ? 16.277 -10.761 -4.386 1.00 83.62 74 SER A O 1
ATOM 564 N N . GLU A 1 75 ? 18.287 -10.236 -5.241 1.00 85.94 75 GLU A N 1
ATOM 565 C CA . GLU A 1 75 ? 19.069 -10.993 -4.255 1.00 85.94 75 GLU A CA 1
ATOM 566 C C . GLU A 1 75 ? 18.987 -10.367 -2.855 1.00 85.94 75 GLU A C 1
ATOM 568 O O . GLU A 1 75 ? 18.968 -11.055 -1.837 1.00 85.94 75 GLU A O 1
ATOM 573 N N . GLN A 1 76 ? 18.912 -9.038 -2.786 1.00 83.75 76 GLN A N 1
ATOM 574 C CA . GLN A 1 76 ? 18.737 -8.330 -1.524 1.00 83.75 76 GLN A CA 1
ATOM 575 C C . GLN A 1 76 ? 17.363 -8.605 -0.901 1.00 83.75 76 GLN A C 1
ATOM 577 O O . GLN A 1 76 ? 17.276 -8.819 0.307 1.00 83.75 76 GLN A O 1
ATOM 582 N N . PHE A 1 77 ? 16.300 -8.656 -1.708 1.00 86.38 77 PHE A N 1
ATOM 583 C CA . PHE A 1 77 ? 14.949 -8.942 -1.219 1.00 86.38 77 PHE A CA 1
ATOM 584 C C . PHE A 1 77 ? 14.714 -10.416 -0.904 1.00 86.38 77 PHE A C 1
ATOM 586 O O . PHE A 1 77 ? 13.968 -10.706 0.029 1.00 86.38 77 PHE A O 1
ATOM 593 N N . SER A 1 78 ? 15.390 -11.348 -1.584 1.00 90.12 78 SER A N 1
ATOM 594 C CA . SER A 1 78 ? 15.295 -12.779 -1.262 1.00 90.12 78 SER A CA 1
ATOM 595 C C . SER A 1 78 ? 15.856 -13.144 0.117 1.00 90.12 78 SER A C 1
ATOM 597 O O . SER A 1 78 ? 15.657 -14.261 0.576 1.00 90.12 78 SER A O 1
ATOM 599 N N . ARG A 1 79 ? 16.555 -12.222 0.792 1.00 92.75 79 ARG A N 1
ATOM 600 C CA . ARG A 1 79 ? 17.041 -12.401 2.172 1.00 92.75 79 ARG A CA 1
ATOM 601 C C . ARG A 1 79 ? 15.956 -12.179 3.227 1.00 92.75 79 ARG A C 1
ATOM 603 O O . ARG A 1 79 ? 16.186 -12.482 4.395 1.00 92.75 79 ARG A O 1
ATOM 610 N N . ALA A 1 80 ? 14.804 -11.617 2.857 1.00 95.38 80 ALA A N 1
ATOM 611 C CA . ALA A 1 80 ? 13.698 -11.453 3.788 1.00 95.38 80 ALA A CA 1
ATOM 612 C C . ALA A 1 80 ? 13.125 -12.819 4.179 1.00 95.38 80 ALA A C 1
ATOM 614 O O . ALA A 1 80 ? 12.818 -13.638 3.317 1.00 95.38 80 ALA A O 1
ATOM 615 N N . THR A 1 81 ? 12.953 -13.048 5.479 1.00 96.62 81 THR A N 1
ATOM 616 C CA . THR A 1 81 ? 12.297 -14.259 5.974 1.00 96.62 81 THR A CA 1
ATOM 617 C C . THR A 1 81 ? 10.785 -14.170 5.783 1.00 96.62 81 THR A C 1
ATOM 619 O O . THR A 1 81 ? 10.204 -13.079 5.819 1.00 96.62 81 THR A O 1
ATOM 622 N N . ASP A 1 82 ? 10.127 -15.322 5.658 1.00 97.62 82 ASP A N 1
ATOM 623 C CA . ASP A 1 82 ? 8.664 -15.389 5.571 1.00 97.62 82 ASP A CA 1
ATOM 624 C C . ASP A 1 82 ? 7.989 -14.728 6.776 1.00 97.62 82 ASP A C 1
ATOM 626 O O . ASP A 1 82 ? 7.017 -13.992 6.618 1.00 97.62 82 ASP A O 1
ATOM 630 N N . GLU A 1 83 ? 8.544 -14.912 7.976 1.00 97.75 83 GLU A N 1
ATOM 631 C CA . GLU A 1 83 ? 8.052 -14.267 9.194 1.00 97.75 83 GLU A CA 1
ATOM 632 C C . GLU A 1 83 ? 8.144 -12.734 9.109 1.00 97.75 83 GLU A C 1
ATOM 634 O O . GLU A 1 83 ? 7.194 -12.030 9.460 1.00 97.75 83 GLU A O 1
ATOM 639 N N . ALA A 1 84 ? 9.256 -12.191 8.601 1.00 96.62 84 ALA A N 1
ATOM 640 C CA . ALA A 1 84 ? 9.417 -10.750 8.435 1.00 96.62 84 ALA A CA 1
ATOM 641 C C . ALA A 1 84 ? 8.409 -10.183 7.423 1.00 96.62 84 ALA A C 1
ATOM 643 O O . ALA A 1 84 ? 7.784 -9.149 7.682 1.00 96.62 84 ALA A O 1
ATOM 644 N N . LEU A 1 85 ? 8.195 -10.882 6.305 1.00 96.75 85 LEU A N 1
ATOM 645 C CA . LEU A 1 85 ? 7.200 -10.514 5.296 1.00 96.75 85 LEU A CA 1
ATOM 646 C C . LEU A 1 85 ? 5.769 -10.623 5.836 1.00 96.75 85 LEU A C 1
ATOM 648 O O . LEU A 1 85 ? 4.936 -9.750 5.574 1.00 96.75 85 LEU A O 1
ATOM 652 N N . TRP A 1 86 ? 5.478 -11.662 6.616 1.00 97.75 86 TRP A N 1
ATOM 653 C CA . TRP A 1 86 ? 4.180 -11.855 7.252 1.00 97.75 86 TRP A CA 1
ATOM 654 C C . TRP A 1 86 ? 3.878 -10.740 8.250 1.00 97.75 86 TRP A C 1
ATOM 656 O O . TRP A 1 86 ? 2.819 -10.113 8.179 1.00 97.75 86 TRP A O 1
ATOM 666 N N . ASN A 1 87 ? 4.834 -10.423 9.122 1.00 97.31 87 ASN A N 1
ATOM 667 C CA . ASN A 1 87 ? 4.718 -9.346 10.098 1.00 97.31 87 ASN A CA 1
ATOM 668 C C . ASN A 1 87 ? 4.557 -7.978 9.424 1.00 97.31 87 ASN A C 1
ATOM 670 O O . ASN A 1 87 ? 3.723 -7.176 9.852 1.00 97.31 87 ASN A O 1
ATOM 674 N N . LEU A 1 88 ? 5.298 -7.720 8.342 1.00 96.44 88 LEU A N 1
ATOM 675 C CA .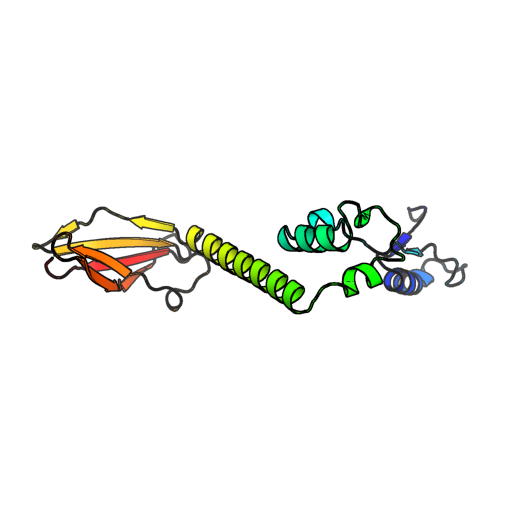 LEU A 1 88 ? 5.127 -6.530 7.509 1.00 96.44 88 LEU A CA 1
ATOM 676 C C . LEU A 1 88 ? 3.687 -6.422 6.979 1.00 96.44 88 LEU A C 1
ATOM 678 O O . LEU A 1 88 ? 3.029 -5.392 7.150 1.00 96.44 88 LEU A O 1
ATOM 682 N N . ARG A 1 89 ? 3.169 -7.495 6.370 1.00 96.94 89 ARG A N 1
ATOM 683 C CA . ARG A 1 89 ? 1.797 -7.539 5.838 1.00 96.94 89 ARG A CA 1
ATOM 684 C C . ARG A 1 89 ? 0.748 -7.374 6.934 1.00 96.94 89 ARG A C 1
ATOM 686 O O . ARG A 1 89 ? -0.218 -6.640 6.738 1.00 96.94 89 ARG A O 1
ATOM 693 N N . ALA A 1 90 ? 0.928 -8.026 8.081 1.00 97.88 90 ALA A N 1
ATOM 694 C CA . ALA A 1 90 ? 0.003 -7.949 9.206 1.00 97.88 90 ALA A CA 1
ATOM 695 C C . ALA A 1 90 ? -0.115 -6.520 9.751 1.00 97.88 90 ALA A C 1
ATOM 697 O O . ALA A 1 90 ? -1.227 -6.030 9.945 1.00 97.88 90 ALA A O 1
ATOM 698 N N . LYS A 1 91 ? 1.013 -5.818 9.914 1.00 97.62 91 LYS A N 1
ATOM 699 C CA . LYS A 1 91 ? 1.027 -4.416 10.356 1.00 97.62 91 LYS A CA 1
ATOM 700 C C . LYS A 1 91 ? 0.319 -3.492 9.365 1.00 97.62 91 LYS A C 1
ATOM 702 O O . LYS A 1 91 ? -0.544 -2.718 9.774 1.00 97.62 91 LYS A O 1
ATOM 707 N N . ASN A 1 92 ? 0.618 -3.619 8.072 1.00 96.81 92 ASN A N 1
ATOM 708 C CA . ASN A 1 92 ? -0.031 -2.812 7.035 1.00 96.81 92 ASN A CA 1
ATOM 709 C C . ASN A 1 92 ? -1.543 -3.068 6.951 1.00 96.81 92 ASN A C 1
ATOM 711 O O . ASN A 1 92 ? -2.322 -2.122 6.853 1.00 96.81 92 ASN A O 1
ATOM 715 N N . ARG A 1 93 ? -1.978 -4.329 7.072 1.00 97.38 93 ARG A N 1
ATOM 716 C CA . ARG A 1 93 ? -3.404 -4.676 7.120 1.00 97.38 93 ARG A CA 1
ATOM 717 C C . ARG A 1 93 ? -4.099 -4.058 8.333 1.00 97.38 93 ARG A C 1
ATOM 719 O O . ARG A 1 93 ? -5.157 -3.462 8.173 1.00 97.38 93 ARG A O 1
ATOM 726 N N . ASN A 1 94 ? -3.503 -4.149 9.522 1.00 97.19 94 ASN A N 1
ATOM 727 C CA . ASN A 1 94 ? -4.072 -3.538 10.726 1.00 97.19 94 ASN A CA 1
ATOM 728 C C . ASN A 1 94 ? -4.200 -2.015 10.585 1.00 97.19 94 ASN A C 1
ATOM 730 O O . ASN A 1 94 ? -5.218 -1.447 10.974 1.00 97.19 94 ASN A O 1
ATOM 734 N N . ARG A 1 95 ? -3.203 -1.356 9.979 1.00 95.12 95 ARG A N 1
ATOM 735 C CA . ARG A 1 95 ? -3.247 0.085 9.701 1.00 95.12 95 ARG A CA 1
ATOM 736 C C . ARG A 1 95 ? -4.365 0.450 8.728 1.00 95.12 95 ARG A C 1
ATOM 738 O O . ARG A 1 95 ? -5.062 1.428 8.973 1.00 95.12 95 ARG A O 1
ATOM 745 N N . LEU A 1 96 ? -4.554 -0.335 7.667 1.00 95.06 96 LEU A N 1
ATOM 746 C CA . LEU A 1 96 ? -5.653 -0.139 6.723 1.00 95.06 96 LEU A CA 1
ATOM 747 C C . LEU A 1 96 ? -7.013 -0.296 7.410 1.00 95.06 96 LEU A C 1
ATOM 749 O O . LEU A 1 96 ? -7.851 0.589 7.296 1.00 95.06 96 LEU A O 1
ATOM 753 N N . VAL A 1 97 ? -7.214 -1.381 8.164 1.00 95.81 97 VAL A N 1
ATOM 754 C CA . VAL A 1 97 ? -8.469 -1.624 8.896 1.00 95.81 97 VAL A CA 1
ATOM 755 C C . VAL A 1 97 ? -8.757 -0.485 9.868 1.00 95.81 97 VAL A C 1
ATOM 757 O O . VAL A 1 97 ? -9.884 -0.004 9.928 1.00 95.81 97 VAL A O 1
ATOM 760 N N . LYS A 1 98 ? -7.741 -0.015 10.601 1.00 94.56 98 LYS A N 1
ATOM 761 C CA . LYS A 1 98 ? -7.888 1.140 11.487 1.00 94.56 98 LYS A CA 1
ATOM 762 C C . LYS A 1 98 ? -8.255 2.407 10.716 1.00 94.56 98 LYS A C 1
ATOM 764 O O . LYS A 1 98 ? -9.196 3.075 11.110 1.00 94.56 98 LYS A O 1
ATOM 769 N N . PHE A 1 99 ? -7.549 2.719 9.630 1.00 92.31 99 PHE A N 1
ATOM 770 C CA . PHE A 1 99 ? -7.846 3.892 8.807 1.00 92.31 99 PHE A CA 1
ATOM 771 C C . PHE A 1 99 ? -9.292 3.874 8.306 1.00 92.31 99 PHE A C 1
ATOM 773 O O . PHE A 1 99 ? -9.995 4.863 8.456 1.00 92.31 99 PHE A O 1
ATOM 780 N N . VAL A 1 100 ? -9.743 2.739 7.773 1.00 90.06 100 VAL A N 1
ATOM 781 C CA . VAL A 1 100 ? -11.113 2.572 7.281 1.00 90.06 100 VAL A CA 1
ATOM 782 C C . VAL A 1 100 ? -12.125 2.771 8.413 1.00 90.06 100 VAL A C 1
ATOM 784 O O . VAL A 1 100 ? -13.055 3.551 8.254 1.00 90.06 100 VAL A O 1
ATOM 787 N N . ARG A 1 101 ? -11.915 2.153 9.584 1.00 87.81 101 ARG A N 1
ATOM 788 C CA . ARG A 1 101 ? -12.773 2.365 10.766 1.00 87.81 101 ARG A CA 1
ATOM 789 C C . ARG A 1 101 ? -12.802 3.823 11.219 1.00 87.81 101 ARG A C 1
ATOM 791 O O . ARG A 1 101 ? -13.868 4.329 11.538 1.00 87.81 101 ARG A O 1
ATOM 798 N N . ASP A 1 102 ? -11.650 4.488 11.233 1.00 84.50 102 ASP A N 1
ATOM 799 C CA . ASP A 1 102 ? -11.537 5.891 11.634 1.00 84.50 102 ASP A CA 1
ATOM 800 C C . ASP A 1 102 ? -12.236 6.820 10.618 1.00 84.50 102 ASP A C 1
ATOM 802 O O . ASP A 1 102 ? -12.787 7.843 11.014 1.00 84.50 102 ASP A O 1
ATOM 806 N N . VAL A 1 103 ? -12.230 6.483 9.320 1.00 80.62 103 VAL A N 1
ATOM 807 C CA . VAL A 1 103 ? -12.989 7.208 8.284 1.00 80.62 103 VAL A CA 1
ATOM 808 C C . VAL A 1 103 ? -14.491 7.007 8.484 1.00 80.62 103 VAL A C 1
ATOM 810 O O . VAL A 1 103 ? -15.202 7.999 8.612 1.00 80.62 103 VAL A O 1
ATOM 813 N N . TYR A 1 104 ? -14.958 5.763 8.621 1.00 72.31 104 TYR A N 1
ATOM 814 C CA . TYR A 1 104 ? -16.377 5.480 8.865 1.00 72.31 104 TYR A CA 1
ATOM 815 C C . TYR A 1 104 ? -16.894 6.133 10.152 1.00 72.31 104 TYR A C 1
ATOM 817 O O . TYR A 1 104 ? -17.972 6.716 10.162 1.00 72.31 104 TYR A O 1
ATOM 825 N N . ALA A 1 105 ? -16.107 6.115 11.230 1.00 72.06 105 ALA A N 1
ATOM 826 C CA . ALA A 1 105 ? -16.481 6.771 12.480 1.00 72.06 105 ALA A CA 1
ATOM 827 C C . ALA A 1 105 ? -16.601 8.301 12.349 1.00 72.06 105 ALA A C 1
ATOM 829 O O . ALA A 1 105 ? -17.339 8.911 13.112 1.00 72.06 105 ALA A O 1
ATOM 830 N N . ARG A 1 106 ? -15.882 8.934 11.410 1.00 68.06 106 ARG A N 1
ATOM 831 C CA . ARG A 1 106 ? -16.017 10.376 11.129 1.00 68.06 106 ARG A CA 1
ATOM 832 C C . ARG A 1 106 ? -17.223 10.695 10.258 1.00 68.06 106 ARG A C 1
ATOM 834 O O . ARG A 1 106 ? -17.781 11.778 10.395 1.00 68.06 106 ARG A O 1
ATOM 841 N N . GLU A 1 107 ? -17.574 9.800 9.340 1.00 64.62 107 GLU A N 1
ATOM 842 C CA . GLU A 1 107 ? -18.777 9.939 8.513 1.00 64.62 107 GLU A CA 1
ATOM 843 C C . GLU A 1 107 ? -20.047 9.794 9.359 1.00 64.62 107 GLU A C 1
ATOM 845 O O . GLU A 1 107 ? -21.023 10.503 9.120 1.00 64.62 107 GLU A O 1
ATOM 850 N N . LEU A 1 108 ? -19.989 8.967 10.408 1.00 61.72 108 LEU A N 1
ATOM 851 C CA . LEU A 1 108 ? -21.005 8.877 11.452 1.00 61.72 108 LEU A CA 1
ATOM 852 C C . LEU A 1 108 ? -20.990 10.133 12.338 1.00 61.72 108 LEU A C 1
ATOM 854 O O . LEU A 1 108 ? -20.365 10.177 13.396 1.00 61.72 108 LEU A O 1
ATOM 858 N N . ASN A 1 109 ? -21.695 11.179 11.908 1.00 64.00 109 ASN A N 1
ATOM 859 C CA . ASN A 1 109 ? -21.910 12.365 12.731 1.00 64.00 109 ASN A CA 1
ATOM 860 C C . ASN A 1 109 ? -23.053 12.086 13.716 1.00 64.00 109 ASN A C 1
ATOM 862 O O . ASN A 1 109 ? -24.200 11.909 13.302 1.00 64.00 109 ASN A O 1
ATOM 866 N N . ILE A 1 110 ? -22.736 12.015 15.008 1.00 62.25 110 ILE A N 1
ATOM 867 C CA . ILE A 1 110 ? -23.714 11.799 16.079 1.00 62.25 110 ILE A CA 1
ATOM 868 C C . ILE A 1 110 ? -23.860 13.114 16.839 1.00 62.25 110 ILE A C 1
ATOM 870 O O . ILE A 1 110 ? -22.942 13.533 17.545 1.00 62.25 110 ILE A O 1
ATOM 874 N N . GLN A 1 111 ? -25.012 13.770 16.700 1.00 62.78 111 GLN A N 1
ATOM 875 C CA . GLN A 1 111 ? -25.360 14.919 17.532 1.00 62.78 111 GLN A CA 1
ATOM 876 C C . GLN A 1 111 ? -26.224 14.458 18.702 1.00 62.78 111 GLN A C 1
ATOM 878 O O . GLN A 1 111 ? -27.324 13.930 18.523 1.00 62.78 111 GLN A O 1
ATOM 883 N N . THR A 1 112 ? -25.699 14.665 19.907 1.00 56.25 112 THR A N 1
ATOM 884 C CA . THR A 1 112 ? -26.398 14.407 21.164 1.00 56.25 112 THR A CA 1
ATOM 885 C C . THR A 1 112 ? -27.229 15.619 21.549 1.00 56.25 112 THR A C 1
ATOM 887 O O . THR A 1 112 ? -26.675 16.698 21.771 1.00 56.25 112 THR A O 1
ATOM 890 N N . ASN A 1 113 ? -28.539 15.434 21.683 1.00 62.62 113 ASN A N 1
ATOM 891 C CA . ASN A 1 113 ? -29.382 16.405 22.368 1.00 62.62 113 ASN A CA 1
ATOM 892 C C . ASN A 1 113 ? -29.341 16.163 23.883 1.00 62.62 113 ASN A C 1
ATOM 894 O O . ASN A 1 113 ? -29.027 15.065 24.345 1.00 62.62 113 ASN A O 1
ATOM 898 N N . ILE A 1 114 ? -29.648 17.207 24.654 1.00 63.78 114 ILE A N 1
ATOM 899 C CA . ILE A 1 114 ? -29.846 17.095 26.103 1.00 63.78 114 ILE A CA 1
ATOM 900 C C . ILE A 1 114 ? -31.064 16.184 26.326 1.00 63.78 114 ILE A C 1
ATOM 902 O O . ILE A 1 114 ? -32.086 16.421 25.679 1.00 63.78 114 ILE A O 1
ATOM 906 N N . PRO A 1 115 ? -30.976 15.153 27.188 1.00 65.75 115 PRO A N 1
ATOM 907 C CA . PRO A 1 115 ? -32.102 14.265 27.438 1.00 65.75 115 PRO A CA 1
ATOM 908 C C . PRO A 1 115 ? -33.280 15.046 28.017 1.00 65.75 115 PRO A C 1
ATOM 910 O O . PRO A 1 115 ? -33.121 15.833 28.953 1.00 65.75 115 PRO A O 1
ATOM 913 N N . GLU A 1 116 ? -34.465 14.825 27.457 1.00 66.69 116 GLU A N 1
ATOM 914 C CA . GLU A 1 116 ? -35.699 15.406 27.976 1.00 66.69 116 GLU A CA 1
ATOM 915 C C . GLU A 1 116 ? -36.229 14.520 29.103 1.00 66.69 116 GLU A C 1
ATOM 917 O O . GLU A 1 116 ? -36.252 13.293 28.992 1.00 66.69 116 GLU A O 1
ATOM 922 N N . THR A 1 117 ? -36.640 15.132 30.211 1.00 67.50 117 THR A N 1
ATOM 923 C CA . THR A 1 117 ? -37.299 14.408 31.300 1.00 67.50 117 THR A CA 1
ATOM 924 C C . THR A 1 117 ? -38.805 14.473 31.098 1.00 67.50 117 THR A C 1
ATOM 926 O O . THR A 1 117 ? -39.389 15.557 31.128 1.00 67.50 117 THR A O 1
ATOM 929 N N . GLN A 1 118 ? -39.441 13.316 30.927 1.00 64.75 118 GLN A N 1
ATOM 930 C CA . GLN A 1 118 ? -40.892 13.189 30.800 1.00 64.75 118 GLN A CA 1
ATOM 931 C C . GLN A 1 118 ? -41.362 12.082 31.749 1.00 64.75 118 GLN A C 1
ATOM 933 O O . GLN A 1 118 ? -40.796 10.994 31.746 1.00 64.75 118 GLN A O 1
ATOM 938 N N . ASP A 1 119 ? -42.331 12.372 32.622 1.00 65.88 119 ASP A N 1
ATOM 939 C CA . ASP A 1 119 ? -42.925 11.403 33.562 1.00 65.88 119 ASP A CA 1
ATOM 940 C C . ASP A 1 119 ? -41.912 10.542 34.351 1.00 65.88 119 ASP A C 1
ATOM 942 O O . ASP A 1 119 ? -42.082 9.335 34.524 1.00 65.88 119 ASP A O 1
ATOM 946 N N . ASN A 1 120 ? -40.849 11.175 34.866 1.00 68.19 120 ASN A N 1
ATOM 947 C CA . ASN A 1 120 ? -39.788 10.514 35.642 1.00 68.19 120 ASN A CA 1
ATOM 948 C C . ASN A 1 120 ? -38.955 9.487 34.838 1.00 68.19 120 ASN A C 1
ATOM 950 O O . ASN A 1 120 ? -38.335 8.593 35.419 1.00 68.19 120 ASN A O 1
ATOM 954 N N . GLN A 1 121 ? -38.937 9.625 33.510 1.00 67.81 121 GLN A N 1
ATOM 955 C CA . GLN A 1 121 ? -38.080 8.900 32.574 1.00 67.81 121 GLN A CA 1
ATOM 956 C C . GLN A 1 121 ? -37.178 9.882 31.822 1.00 67.81 121 GLN A C 1
ATOM 958 O O . GLN A 1 121 ? -37.569 11.021 31.552 1.00 67.81 121 GLN A O 1
ATOM 963 N N . TYR A 1 122 ? -35.970 9.437 31.477 1.00 71.69 122 TYR A N 1
ATOM 964 C CA . TYR A 1 122 ? -35.081 10.178 30.590 1.00 71.69 122 TYR A CA 1
ATOM 965 C C . TYR A 1 122 ? -35.290 9.684 29.159 1.00 71.69 122 TYR A C 1
ATOM 967 O O . TYR A 1 122 ? -35.160 8.493 28.866 1.00 71.69 122 TYR A O 1
ATOM 975 N N . LEU A 1 123 ? -35.624 10.603 28.260 1.00 74.31 123 LEU A N 1
ATOM 976 C CA . LEU A 1 123 ? -35.700 10.332 26.834 1.00 74.31 123 LEU A CA 1
ATOM 977 C C . LEU A 1 123 ? -34.385 10.753 26.184 1.00 74.31 123 LEU A C 1
ATOM 979 O O . LEU A 1 123 ? -34.010 11.927 26.214 1.00 74.31 123 LEU A O 1
ATOM 983 N N . PHE A 1 124 ? -33.694 9.790 25.581 1.00 75.56 124 PHE A N 1
ATOM 984 C CA . PHE A 1 124 ? -32.486 10.048 24.808 1.00 75.56 124 PHE A CA 1
ATOM 985 C C . PHE A 1 124 ? -32.826 10.006 23.327 1.00 75.56 124 PHE A C 1
ATOM 987 O O . PHE A 1 124 ? -33.307 8.985 22.835 1.00 75.56 124 PHE A O 1
ATOM 994 N N . SER A 1 125 ? -32.521 11.097 22.629 1.00 74.75 125 SER A N 1
ATOM 995 C CA . SER A 1 125 ? -32.706 11.221 21.184 1.00 74.75 125 SER A CA 1
ATOM 996 C C . SER A 1 125 ? -31.406 11.691 20.540 1.00 74.75 125 SER A C 1
ATOM 998 O O . SER A 1 125 ? -30.847 12.727 20.910 1.00 74.75 125 SER A O 1
ATOM 1000 N N . LEU A 1 126 ? -30.925 10.917 19.571 1.00 76.44 126 LEU A N 1
ATOM 1001 C CA . LEU A 1 126 ? -29.690 11.154 18.833 1.00 76.44 126 LEU A CA 1
ATOM 1002 C C . LEU A 1 126 ? -30.017 11.370 17.363 1.00 76.44 126 LEU A C 1
ATOM 1004 O O . LEU A 1 126 ? -30.725 10.569 16.752 1.00 76.44 126 LEU A O 1
ATOM 1008 N N . GLN A 1 127 ? -29.455 12.425 16.780 1.00 76.88 127 GLN A N 1
ATOM 1009 C CA . GLN A 1 127 ? -29.413 12.551 15.328 1.00 76.88 127 GLN A CA 1
ATOM 1010 C C . GLN A 1 127 ? -28.163 11.842 14.826 1.00 76.88 127 GLN A C 1
ATOM 1012 O O . GLN A 1 127 ? -27.047 12.203 15.205 1.00 76.88 127 GLN A O 1
ATOM 1017 N N . VAL A 1 128 ? -28.359 10.831 13.987 1.00 74.88 128 VAL A N 1
ATOM 1018 C CA . VAL A 1 128 ? -27.293 10.010 13.420 1.00 74.88 128 VAL A CA 1
ATOM 1019 C C . VAL A 1 128 ? -27.313 10.166 11.908 1.00 74.88 128 VAL A C 1
ATOM 1021 O O . VAL A 1 128 ? -28.326 9.912 11.259 1.00 74.88 128 VAL A O 1
ATOM 1024 N N . TYR A 1 129 ? -26.187 10.582 11.340 1.00 76.81 129 TYR A N 1
ATOM 1025 C CA . TYR A 1 129 ? -25.998 10.668 9.895 1.00 76.81 129 TYR A CA 1
ATOM 1026 C C . TYR A 1 129 ? -25.177 9.461 9.439 1.00 76.81 129 TYR A C 1
ATOM 1028 O O . TYR A 1 129 ? -24.015 9.342 9.813 1.00 76.81 129 TYR A O 1
ATOM 1036 N N . LEU A 1 130 ? -25.784 8.555 8.668 1.00 73.62 130 LEU A N 1
ATOM 1037 C CA . LEU A 1 130 ? -25.170 7.280 8.269 1.00 73.62 130 LEU A CA 1
ATOM 1038 C C . LEU A 1 130 ? -24.343 7.369 6.974 1.00 73.62 130 LEU A C 1
ATOM 1040 O O . LEU A 1 130 ? -23.671 6.408 6.609 1.00 73.62 130 LEU A O 1
ATOM 1044 N N . GLY A 1 131 ? -24.353 8.514 6.282 1.00 73.81 131 GLY A N 1
ATOM 1045 C CA . GLY A 1 131 ? -23.616 8.684 5.027 1.00 73.81 131 GLY A CA 1
ATOM 1046 C C . GLY A 1 131 ? -24.114 7.710 3.956 1.00 73.81 131 GLY A C 1
ATOM 1047 O O . GLY A 1 131 ? -25.284 7.745 3.598 1.00 73.81 131 GLY A O 1
ATOM 1048 N N . GLU A 1 132 ? -23.244 6.832 3.456 1.00 73.44 132 GLU A N 1
ATOM 1049 C CA . GLU A 1 132 ? -23.597 5.790 2.473 1.00 73.44 132 GLU A CA 1
ATOM 1050 C C . GLU A 1 132 ? -24.013 4.449 3.119 1.00 73.44 132 GLU A C 1
ATOM 1052 O O . GLU A 1 132 ? -24.306 3.495 2.401 1.00 73.44 132 GLU A O 1
ATOM 1057 N N . LEU A 1 133 ? -24.019 4.344 4.455 1.00 72.75 133 LEU A N 1
ATOM 1058 C CA . LEU A 1 133 ? -24.363 3.108 5.168 1.00 72.75 133 LEU A CA 1
ATOM 1059 C C . LEU A 1 133 ? -25.877 2.910 5.272 1.00 72.75 133 LEU A C 1
ATOM 1061 O O . LEU A 1 133 ? -26.631 3.864 5.494 1.00 72.75 133 LEU A O 1
ATOM 1065 N N . SER A 1 134 ? -26.310 1.653 5.166 1.00 77.31 134 SER A N 1
ATOM 1066 C CA . SER A 1 134 ? -27.711 1.290 5.356 1.00 77.31 134 SER A CA 1
ATOM 1067 C C . SER A 1 134 ? -28.064 1.199 6.854 1.00 77.31 134 SER A C 1
ATOM 1069 O O . SER A 1 134 ? -27.227 0.777 7.656 1.00 77.31 134 SER A O 1
ATOM 1071 N N . PRO A 1 135 ? -29.289 1.566 7.280 1.00 74.44 135 PRO A N 1
ATOM 1072 C CA . PRO A 1 135 ? -29.702 1.521 8.689 1.00 74.44 135 PRO A CA 1
ATOM 1073 C C . PRO A 1 135 ? -29.596 0.147 9.361 1.00 74.44 135 PRO A C 1
ATOM 1075 O O . PRO A 1 135 ? -29.416 0.070 10.569 1.00 74.44 135 PRO A O 1
ATOM 1078 N N . ASP A 1 136 ? -29.710 -0.940 8.600 1.00 81.69 136 ASP A N 1
ATOM 1079 C CA . ASP A 1 136 ? -29.571 -2.321 9.074 1.00 81.69 136 ASP A CA 1
ATOM 1080 C C . ASP A 1 136 ? -28.111 -2.761 9.273 1.00 81.69 136 ASP A C 1
ATOM 1082 O O . ASP A 1 136 ? -27.856 -3.778 9.918 1.00 81.69 136 ASP A O 1
ATOM 1086 N N . GLU A 1 137 ? -27.145 -1.982 8.779 1.00 79.12 137 GLU A N 1
ATOM 1087 C CA . GLU A 1 137 ? -25.709 -2.222 8.964 1.00 79.12 137 GLU A CA 1
ATOM 1088 C C . GLU A 1 137 ? -25.156 -1.552 10.234 1.00 79.12 137 GLU A C 1
ATOM 1090 O O . GLU A 1 137 ? -24.004 -1.791 10.608 1.00 79.12 137 GLU A O 1
ATOM 1095 N N . VAL A 1 138 ? -25.956 -0.714 10.910 1.00 76.75 138 VAL A N 1
ATOM 1096 C CA . VAL A 1 138 ? -25.523 0.111 12.046 1.00 76.75 138 VAL A CA 1
ATOM 1097 C C . VAL A 1 138 ? -26.471 -0.044 13.237 1.00 76.75 138 VAL A C 1
ATOM 1099 O O . VAL A 1 138 ? -27.672 0.172 13.132 1.00 76.75 138 VAL A O 1
ATOM 1102 N N . SER A 1 139 ? -25.908 -0.358 14.408 1.00 82.62 139 SER A N 1
ATOM 1103 C CA . SER A 1 139 ? -26.615 -0.337 15.695 1.00 82.62 139 SER A CA 1
ATOM 1104 C C . SER A 1 139 ? -26.143 0.852 16.530 1.00 82.62 139 SER A C 1
ATOM 1106 O O . SER A 1 139 ? -24.947 1.144 16.578 1.00 82.62 139 SER A O 1
ATOM 1108 N N . VAL A 1 140 ? -27.079 1.530 17.195 1.00 81.00 140 VAL A N 1
ATOM 1109 C CA . VAL A 1 140 ? -26.804 2.628 18.131 1.00 81.00 140 VAL A CA 1
ATOM 1110 C C . VAL A 1 140 ? -27.155 2.144 19.530 1.00 81.00 140 VAL A C 1
ATOM 1112 O O . VAL A 1 140 ? -28.247 1.623 19.737 1.00 81.00 140 VAL A O 1
ATOM 1115 N N . GLU A 1 141 ? -26.255 2.309 20.497 1.00 83.50 141 GLU A N 1
ATOM 1116 C CA . GLU A 1 141 ? -26.440 1.813 21.864 1.00 83.50 141 GLU A CA 1
ATOM 1117 C C . GLU A 1 141 ? -26.148 2.918 22.884 1.00 83.50 141 GLU A C 1
ATOM 1119 O O . GLU A 1 141 ? -25.154 3.635 22.770 1.00 83.50 141 GLU A O 1
ATOM 1124 N N . LEU A 1 142 ? -27.024 3.054 23.881 1.00 80.00 142 LEU A N 1
ATOM 1125 C CA . LEU A 1 142 ? -26.825 3.908 25.046 1.00 80.00 142 LEU A CA 1
ATOM 1126 C C . LEU A 1 142 ? -26.056 3.119 26.107 1.00 80.00 142 LEU A C 1
ATOM 1128 O O . LEU A 1 142 ? -26.466 2.017 26.475 1.00 80.00 142 LEU A O 1
ATOM 1132 N N . PHE A 1 143 ? -24.973 3.701 26.607 1.00 79.62 143 PHE A N 1
ATOM 1133 C CA . PHE A 1 143 ? -24.149 3.126 27.660 1.00 79.62 143 PHE A CA 1
ATOM 1134 C C . PHE A 1 143 ? -24.257 3.985 28.924 1.00 79.62 143 PHE A C 1
ATOM 1136 O O . PHE A 1 143 ? -24.067 5.201 28.852 1.00 79.62 143 PHE A O 1
ATOM 1143 N N . ALA A 1 144 ? -24.563 3.362 30.061 1.00 78.56 144 ALA A N 1
ATOM 1144 C CA . ALA A 1 144 ? -24.634 4.028 31.358 1.00 78.56 144 ALA A CA 1
ATOM 1145 C C . ALA A 1 144 ? -23.875 3.220 32.418 1.00 78.56 144 ALA A C 1
ATOM 1147 O O . ALA A 1 144 ? -24.201 2.053 32.646 1.00 78.56 144 ALA A O 1
ATOM 1148 N N . ASP A 1 145 ? -22.902 3.867 33.061 1.00 78.25 145 ASP A N 1
ATOM 1149 C CA . ASP A 1 145 ? -22.165 3.334 34.209 1.00 78.25 145 ASP A CA 1
ATOM 1150 C C . ASP A 1 145 ? -22.828 3.749 35.520 1.00 78.25 145 ASP A C 1
ATOM 1152 O O . ASP A 1 145 ? -23.261 4.894 35.680 1.00 78.25 145 ASP A O 1
ATOM 1156 N N . THR A 1 146 ? -22.832 2.832 36.484 1.00 74.75 146 THR A N 1
ATOM 1157 C CA . THR A 1 146 ? -23.259 3.085 37.860 1.00 74.75 146 THR A CA 1
ATOM 1158 C C . THR A 1 146 ? -22.005 3.308 38.711 1.00 74.75 146 THR A C 1
ATOM 1160 O O . THR A 1 146 ? -21.267 2.351 38.953 1.00 74.75 146 THR A O 1
ATOM 1163 N N . PRO A 1 147 ? -21.730 4.539 39.188 1.00 70.44 147 PRO A N 1
ATOM 1164 C CA . PRO A 1 147 ? -20.470 4.865 39.870 1.00 70.44 147 PRO A CA 1
ATOM 1165 C C . PRO A 1 147 ? -20.212 4.076 41.161 1.00 70.44 147 PRO A C 1
ATOM 1167 O O . PRO A 1 147 ? -19.097 4.083 41.673 1.00 70.44 147 PRO A O 1
ATOM 1170 N N . GLU A 1 148 ? -21.252 3.459 41.722 1.00 75.38 148 GLU A N 1
ATOM 1171 C CA . GLU A 1 148 ? -21.237 2.852 43.053 1.00 75.38 148 GLU A CA 1
ATOM 1172 C C . GLU A 1 148 ? -20.845 1.363 43.057 1.00 75.38 148 GLU A C 1
ATOM 1174 O O . GLU A 1 148 ? -20.405 0.882 44.098 1.00 75.38 148 GLU A O 1
ATOM 1179 N N . ASP A 1 149 ? -20.961 0.640 41.933 1.00 77.69 149 ASP A N 1
ATOM 1180 C CA . ASP A 1 149 ? -20.768 -0.829 41.895 1.00 77.69 149 ASP A CA 1
ATOM 1181 C C . ASP A 1 149 ? -20.078 -1.356 40.616 1.00 77.69 149 ASP A C 1
ATOM 1183 O O . ASP A 1 149 ? -20.188 -2.535 40.292 1.00 77.69 149 ASP A O 1
ATOM 1187 N N . ASP A 1 150 ? -19.408 -0.500 39.829 1.00 72.31 150 ASP A N 1
ATOM 1188 C CA . ASP A 1 150 ? -18.770 -0.879 38.543 1.00 72.31 150 ASP A CA 1
ATOM 1189 C C . ASP A 1 150 ? -19.717 -1.621 37.563 1.00 72.31 150 ASP A C 1
ATOM 1191 O O . ASP A 1 150 ? -19.295 -2.280 36.606 1.00 72.31 150 ASP A O 1
ATOM 1195 N N . SER A 1 151 ? -21.028 -1.519 37.787 1.00 75.62 151 SER A N 1
ATOM 1196 C CA . SER A 1 151 ? -22.050 -2.128 36.952 1.00 75.62 151 SER A CA 1
ATOM 1197 C C . SER A 1 151 ? -22.431 -1.166 35.836 1.00 75.62 151 SER A C 1
ATOM 1199 O O . SER A 1 151 ? -22.627 0.030 36.058 1.00 75.62 151 SER A O 1
ATOM 1201 N N . PHE A 1 152 ? -22.554 -1.698 34.625 1.00 77.69 152 PHE A N 1
ATOM 1202 C CA . PHE A 1 152 ? -22.930 -0.932 33.445 1.00 77.69 152 PHE A CA 1
ATOM 1203 C C . PHE A 1 152 ? -24.178 -1.526 32.800 1.00 77.69 152 PHE A C 1
ATOM 1205 O O . PHE A 1 152 ? -24.426 -2.735 32.856 1.00 77.69 152 PHE A O 1
ATOM 1212 N N . SER A 1 153 ? -24.959 -0.674 32.147 1.00 78.50 153 SER A N 1
ATOM 1213 C CA . SER A 1 153 ? -26.088 -1.089 31.323 1.00 78.50 153 SER A CA 1
ATOM 1214 C C . SER A 1 153 ? -25.903 -0.606 29.889 1.00 78.50 153 SER A C 1
ATOM 1216 O O . SER A 1 153 ? -25.501 0.532 29.643 1.00 78.50 153 SER A O 1
ATOM 1218 N N . ILE A 1 154 ? -26.183 -1.500 28.937 1.00 81.25 154 ILE A N 1
ATOM 1219 C CA . ILE A 1 154 ? -26.165 -1.211 27.501 1.00 81.25 154 ILE A CA 1
ATOM 1220 C C . ILE A 1 154 ? -27.587 -1.358 26.978 1.00 81.25 154 ILE A C 1
ATOM 1222 O O . ILE A 1 154 ? -28.231 -2.389 27.184 1.00 81.25 154 ILE A O 1
ATOM 1226 N N . GLN A 1 155 ? -28.091 -0.328 26.307 1.00 79.94 155 GLN A N 1
ATOM 1227 C CA . GLN A 1 155 ? -29.448 -0.296 25.778 1.00 79.94 155 GLN A CA 1
ATOM 1228 C C . GLN A 1 155 ? -29.455 0.098 24.298 1.00 79.94 155 GLN A C 1
ATOM 1230 O O . GLN A 1 155 ? -29.185 1.246 23.958 1.00 79.94 155 GLN A O 1
ATOM 1235 N N . SER A 1 156 ? -29.822 -0.828 23.407 1.00 80.94 156 SER A N 1
ATOM 1236 C CA . SER A 1 156 ? -29.915 -0.549 21.964 1.00 80.94 156 SER A CA 1
ATOM 1237 C C . SER A 1 156 ? -31.038 0.442 21.642 1.00 80.94 156 SER A C 1
ATOM 1239 O O . SER A 1 156 ? -32.189 0.245 22.031 1.00 80.94 156 SER A O 1
ATOM 1241 N N . MET A 1 157 ? -30.734 1.507 20.919 1.00 83.31 157 MET A N 1
ATOM 1242 C CA . MET A 1 157 ? -31.694 2.528 20.511 1.00 83.31 157 MET A CA 1
ATOM 1243 C C . MET A 1 157 ? -32.399 2.122 19.214 1.00 83.31 157 MET A C 1
ATOM 1245 O O . MET A 1 157 ? -31.832 1.403 18.391 1.00 83.31 157 MET A O 1
ATOM 1249 N N . GLN A 1 158 ? -33.655 2.540 19.052 1.00 80.38 158 GLN A N 1
ATOM 1250 C CA . GLN A 1 158 ? -34.436 2.246 17.851 1.00 80.38 158 GLN A CA 1
ATOM 1251 C C . GLN A 1 158 ? -34.373 3.435 16.896 1.00 80.38 158 GLN A C 1
ATOM 1253 O O . GLN A 1 158 ? -34.521 4.582 17.312 1.00 80.38 158 GLN A O 1
ATOM 1258 N N . ILE A 1 159 ? -34.175 3.154 15.610 1.00 79.50 159 ILE A N 1
ATOM 1259 C CA . ILE A 1 159 ? -34.257 4.164 14.554 1.00 79.50 159 ILE A CA 1
ATOM 1260 C C . ILE A 1 159 ? -35.738 4.495 14.346 1.00 79.50 159 ILE A C 1
ATOM 1262 O O . ILE A 1 159 ? -36.499 3.651 13.879 1.00 79.50 159 ILE A O 1
ATOM 1266 N N . GLU A 1 160 ? -36.156 5.704 14.721 1.00 74.81 160 GLU A N 1
ATOM 1267 C CA . GLU A 1 160 ? -37.567 6.104 14.707 1.00 74.81 160 GLU A CA 1
ATOM 1268 C C . GLU A 1 160 ? -37.988 6.712 13.371 1.00 74.81 160 GLU A C 1
ATOM 1270 O O . GLU A 1 160 ? -39.000 6.319 12.793 1.00 74.81 160 GLU A O 1
ATOM 1275 N N . GLN A 1 161 ? -37.227 7.688 12.871 1.00 77.12 161 GLN A N 1
ATOM 1276 C CA . GLN A 1 161 ? -37.600 8.425 11.664 1.00 77.12 161 GLN A CA 1
ATOM 1277 C C . GLN A 1 161 ? -36.391 8.939 10.887 1.00 77.12 161 GLN A C 1
ATOM 1279 O O . GLN A 1 161 ? -35.348 9.249 11.463 1.00 77.12 161 GLN A O 1
ATOM 1284 N N . ALA A 1 162 ? -36.550 9.082 9.570 1.00 76.06 162 ALA A N 1
ATOM 1285 C CA . ALA A 1 162 ? -35.576 9.767 8.728 1.00 76.06 162 ALA A CA 1
ATOM 1286 C C . ALA A 1 162 ? -35.612 11.288 8.976 1.00 76.06 162 ALA A C 1
ATOM 1288 O O . ALA A 1 162 ? -36.679 11.885 9.133 1.00 76.06 162 ALA A O 1
ATOM 1289 N N . LEU A 1 163 ? -34.446 11.929 8.982 1.00 73.81 163 LEU A N 1
ATOM 1290 C CA . LEU A 1 163 ? -34.298 13.377 9.093 1.00 73.81 163 LEU A CA 1
ATOM 1291 C C . LEU A 1 163 ? -34.653 14.038 7.756 1.00 73.81 163 LEU A C 1
ATOM 1293 O O . LEU A 1 163 ? -34.001 13.818 6.734 1.00 73.81 163 LEU A O 1
ATOM 1297 N N . ALA A 1 164 ? -35.689 14.878 7.762 1.00 68.69 164 ALA A N 1
ATOM 1298 C CA . ALA A 1 164 ? -36.128 15.592 6.570 1.00 68.69 164 ALA A CA 1
ATOM 1299 C C . ALA A 1 164 ? -35.010 16.499 6.020 1.00 68.69 164 ALA A C 1
ATOM 1301 O O . ALA A 1 164 ? -34.517 17.386 6.714 1.00 68.69 164 ALA A O 1
ATOM 1302 N N . GLY A 1 165 ? -34.629 16.287 4.756 1.00 64.94 165 GLY A N 1
ATOM 1303 C CA . GLY A 1 165 ? -33.593 17.071 4.072 1.00 64.94 165 GLY A CA 1
ATOM 1304 C C . GLY A 1 165 ? -32.161 16.538 4.207 1.00 64.94 165 GLY A C 1
ATOM 1305 O O . GLY A 1 165 ? -31.260 17.124 3.611 1.00 64.94 165 GLY A O 1
ATOM 1306 N N . ALA A 1 166 ? -31.942 15.427 4.919 1.00 63.69 166 ALA A N 1
ATOM 1307 C CA . ALA A 1 166 ? -30.649 14.748 5.000 1.00 63.69 166 ALA A CA 1
ATOM 1308 C C . ALA A 1 166 ? -30.695 13.389 4.285 1.00 63.69 166 ALA A C 1
ATOM 1310 O O . ALA A 1 166 ? -31.593 12.583 4.523 1.00 63.69 166 ALA A O 1
ATOM 1311 N N . VAL A 1 167 ? -29.714 13.113 3.421 1.00 65.0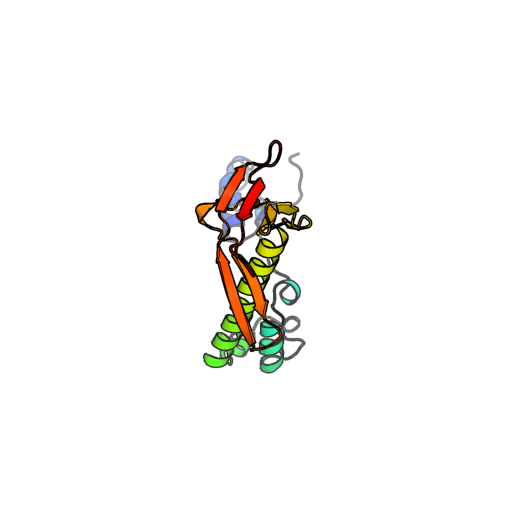6 167 VAL A N 1
ATOM 1312 C CA . VAL A 1 167 ? -29.535 11.770 2.844 1.00 65.06 167 VAL A CA 1
ATOM 1313 C C . VAL A 1 167 ? -29.020 10.852 3.953 1.00 65.06 167 VAL A C 1
ATOM 1315 O O . VAL A 1 167 ? -28.008 11.166 4.576 1.00 65.06 167 VAL A O 1
ATOM 1318 N N . ASN A 1 168 ? -29.744 9.763 4.231 1.00 64.69 168 ASN A N 1
ATOM 1319 C CA . ASN A 1 168 ? -29.428 8.778 5.276 1.00 64.69 168 ASN A CA 1
ATOM 1320 C C . ASN A 1 168 ? -29.197 9.375 6.681 1.00 64.69 168 ASN A C 1
ATOM 1322 O O . ASN A 1 168 ? -28.396 8.868 7.467 1.00 64.69 168 ASN A O 1
ATOM 1326 N N . GLY A 1 169 ? -29.898 10.465 7.007 1.00 68.12 169 GLY A N 1
ATOM 1327 C CA . GLY A 1 169 ? -29.992 10.975 8.373 1.00 68.12 169 GLY A CA 1
ATOM 1328 C C . GLY A 1 169 ? -31.182 10.352 9.095 1.00 68.12 169 GLY A C 1
ATOM 1329 O O . GLY A 1 169 ? -32.267 10.275 8.523 1.00 68.12 169 GLY A O 1
ATOM 1330 N N . PHE A 1 170 ? -31.005 9.946 10.349 1.00 73.50 170 PHE A N 1
ATOM 1331 C CA . PHE A 1 170 ? -32.047 9.330 11.167 1.00 73.50 170 PHE A CA 1
ATOM 1332 C C . PHE A 1 170 ? -32.061 9.896 12.587 1.00 73.50 170 PHE A C 1
ATOM 1334 O O . PHE A 1 170 ? -31.027 10.280 13.134 1.00 73.50 170 PHE A O 1
ATOM 1341 N N . VAL A 1 171 ? -33.243 9.921 13.197 1.00 72.50 171 VAL A N 1
ATOM 1342 C CA . VAL A 1 171 ? -33.404 10.077 14.643 1.00 72.50 171 VAL A CA 1
ATOM 1343 C C . VAL A 1 171 ? -33.465 8.683 15.245 1.00 72.50 171 VAL A C 1
ATOM 1345 O O . VAL A 1 171 ? -34.333 7.888 14.886 1.00 72.50 171 VAL A O 1
ATOM 1348 N N . SER A 1 172 ? -32.535 8.396 16.147 1.00 71.06 172 SER A N 1
ATOM 1349 C CA . SER A 1 172 ? -32.578 7.212 16.995 1.00 71.06 172 SER A CA 1
ATOM 1350 C C . SER A 1 172 ? -32.994 7.646 18.390 1.00 71.06 172 SER A C 1
ATOM 1352 O O . SER A 1 172 ? -32.382 8.567 18.940 1.00 71.06 172 SER A O 1
ATOM 1354 N N . ALA A 1 173 ? -34.027 7.029 18.958 1.00 68.00 173 ALA A N 1
ATOM 1355 C CA . ALA A 1 173 ? -34.496 7.376 20.292 1.00 68.00 173 ALA A CA 1
ATOM 1356 C C . ALA A 1 173 ? -34.793 6.146 21.148 1.00 68.00 173 ALA A C 1
ATOM 1358 O O . ALA A 1 173 ? -34.980 5.023 20.664 1.00 68.00 173 ALA A O 1
ATOM 1359 N N . ARG A 1 174 ? -34.780 6.365 22.463 1.00 70.25 174 ARG A N 1
ATOM 1360 C CA . ARG A 1 174 ? -35.204 5.384 23.460 1.00 70.25 174 ARG A CA 1
ATOM 1361 C C . ARG A 1 174 ? -35.650 6.091 24.737 1.00 70.25 174 ARG A C 1
ATOM 1363 O O . ARG A 1 174 ? -34.915 6.918 25.275 1.00 70.25 174 ARG A O 1
ATOM 1370 N N . GLY A 1 175 ? -36.828 5.724 25.240 1.00 56.00 175 GLY A N 1
ATOM 1371 C CA . GLY A 1 175 ? -37.242 6.044 26.607 1.00 56.00 175 GLY A CA 1
ATOM 1372 C C . GLY A 1 175 ? -36.534 5.105 27.580 1.00 56.00 175 GLY A C 1
ATOM 1373 O O . GLY A 1 175 ? -36.628 3.883 27.432 1.00 56.00 175 GLY A O 1
ATOM 1374 N N . SER A 1 176 ? -35.775 5.639 28.537 1.00 56.84 176 SER A N 1
ATOM 1375 C CA . SER A 1 176 ? -35.118 4.806 29.541 1.00 56.84 176 SER A CA 1
ATOM 1376 C C . SER A 1 176 ? -36.105 4.404 30.638 1.00 56.84 176 SER A C 1
ATOM 1378 O O . SER A 1 176 ? -36.750 5.253 31.256 1.00 56.84 176 SER A O 1
ATOM 1380 N N . ALA A 1 177 ? -36.164 3.107 30.937 1.00 50.94 177 ALA A N 1
ATOM 1381 C CA . ALA A 1 177 ? -36.701 2.625 32.204 1.00 50.94 177 ALA A CA 1
ATOM 1382 C C . ALA A 1 177 ? -35.849 3.166 33.367 1.00 50.94 177 ALA A C 1
ATOM 1384 O O . ALA A 1 177 ? -34.660 3.408 33.176 1.00 50.94 177 ALA A O 1
ATOM 1385 N N . HIS A 1 178 ? -36.486 3.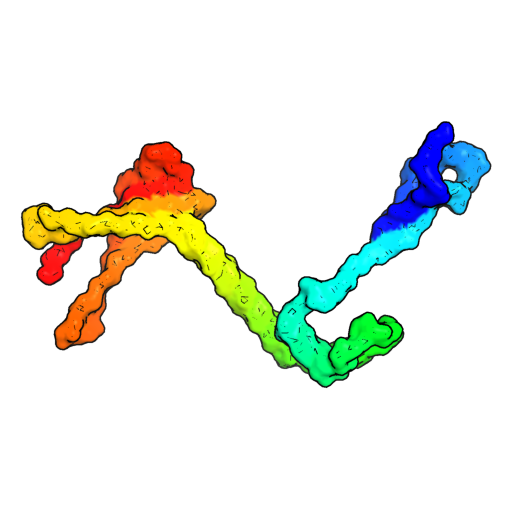367 34.525 1.00 47.47 178 HIS A N 1
ATOM 1386 C CA . HIS A 1 178 ? -35.921 3.924 35.761 1.00 47.47 178 HIS A CA 1
ATOM 1387 C C . HIS A 1 178 ? -34.424 3.613 35.957 1.00 47.47 178 HIS A C 1
ATOM 1389 O O . HIS A 1 178 ? -34.060 2.442 36.069 1.00 47.47 178 HIS A O 1
ATOM 1395 N N . PHE A 1 179 ? -33.596 4.663 35.985 1.00 49.59 179 PHE A N 1
ATOM 1396 C CA . PHE A 1 179 ? -32.235 4.615 36.526 1.00 49.59 179 PHE A CA 1
ATOM 1397 C C . PHE A 1 179 ? -32.280 4.866 38.032 1.00 49.59 179 PHE A C 1
ATOM 1399 O O . PHE A 1 179 ? -33.120 5.701 38.452 1.00 49.59 179 PHE A O 1
#

Sequence (179 aa):
MAGSASIIGASRLHGSVSRQMFSPLFPNGSRFETPVTHVTKGVHVPVWDSMEADKLWTNLSGKLRWCSGQANLSEQFSRATDEALWNLRAKNRNRLVKFVRDVYARELNIQTNIPETQDNQYLFSLQVYLGELSPDEVSVELFADTPEDDSFSIQSMQIEQALAGAVNGFVSARGSAHF

Radius of gyration: 30.36 Å; chains: 1; bounding box: 65×34×90 Å

Secondary structure (DSSP, 8-state):
----S-EEESSHHHHHHHHHHHGGG-TTS-TTTS-EEE------HHHHS-HHHHHHHHHHH-TTTTTS-GGGHHHHHTTS-HHHHHHHHHHHHHHHHHHHHHHHHHHSEEEEPPPEEETTEEEEEEEEE-TT--GGG---EEEEEETTTTEEEEEEPEEEEEPTTSTTEEEEEEEPP--

Foldseek 3Di:
DPDDPAAEAQDQVRQLVVLVVCVVVVVPDDSVPSRGYYDHDDDPDVVVDDPLRQVQLCVQQNNCNVVDDPPCNVVSVVPDDPVSVVVSVVVVVVVVVVVVVVVQVVQFDKDWDDFDDDPQWTKTKIKTARDPDDPVVDWDWDKDADPPPRDIDIGIWAFDDADPPGDRITITMDTDDHD

pLDDT: mean 79.54, std 12.14, range [42.25, 97.88]